Protein AF-A0A7S3JY96-F1 (afdb_monomer)

Solvent-accessible surface area (backbone atoms only — not comparable to full-atom values): 8176 Å² total; per-residue (Å²): 110,79,68,68,64,61,76,70,44,87,82,60,60,71,90,48,30,10,80,85,78,68,42,75,42,87,51,35,25,28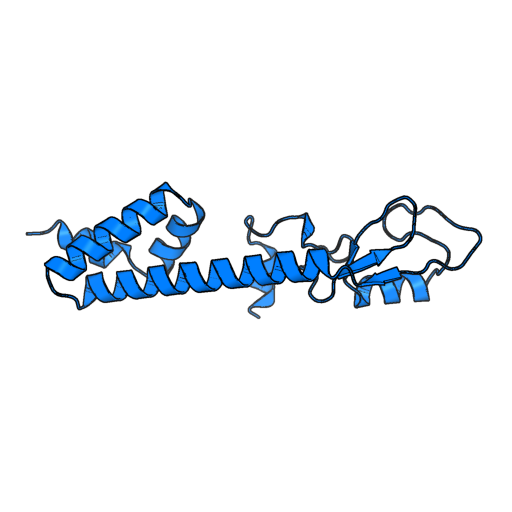,40,74,55,97,80,53,53,55,28,26,45,71,62,49,50,56,47,37,75,74,39,40,35,43,45,88,86,82,67,51,74,52,99,53,74,69,52,68,46,76,33,61,67,60,46,50,54,50,51,50,53,53,49,52,52,54,52,53,51,52,54,50,51,52,31,43,48,27,44,71,72,45,54,73,66,44,25,52,52,23,54,51,52,52,50,53,42,39,66,80,34,68,71,43,43,56,53,43,52,73,75,55,36,58,64,49,58,54,54,74,73,60,128

pLDDT: mean 90.48, std 13.44, range [37.62, 98.5]

InterPro domains:
  IPR003613 U-box domain [PF04564] (12-85)
  IPR003613 U-box domain [PS51698] (11-88)
  IPR003613 U-box domain [SM00504] (15-81)
  IPR011989 Armadillo-like helical [G3DSA:1.25.10.10] (80-143)
  IPR013083 Zinc finger, RING/FYVE/PHD-type [G3DSA:3.30.40.10] (5-79)

Radius of gyration: 21.99 Å; Cα contacts (8 Å, |Δi|>4): 153; chains: 1; bounding box: 50×28×62 Å

Mean predicted aligned error: 6.19 Å

Nearest PDB st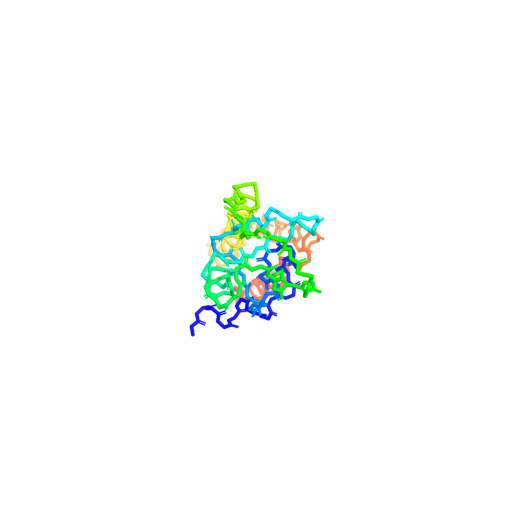ructures (foldseek):
  3rpg-assembly1_C  TM=7.865E-01  e=1.342E-02  Homo sapiens
  6sa7-assembly1_B  TM=7.862E-01  e=2.461E-01  synthetic construct
  6sa6-assembly1_A  TM=7.618E-01  e=1.897E+00  synthetic construct
  6sqp-assembly1_B  TM=4.453E-01  e=2.963E-01  Felis catus
  6sqr-assembly1_D  TM=4.435E-01  e=5.502E-01  Felis catus

Structure (mmCIF, N/CA/C/O backbone):
data_AF-A0A7S3JY96-F1
#
_entry.id   AF-A0A7S3JY96-F1
#
loop_
_atom_site.group_PDB
_atom_site.id
_atom_site.type_symbol
_atom_site.label_atom_id
_atom_site.label_alt_id
_atom_site.label_comp_id
_atom_site.label_asym_id
_atom_site.label_entity_id
_atom_site.label_seq_id
_atom_site.pdbx_PDB_ins_code
_atom_site.Cartn_x
_atom_site.Cartn_y
_atom_site.Cartn_z
_atom_site.occupancy
_atom_site.B_iso_or_equiv
_atom_site.auth_seq_id
_atom_site.auth_comp_id
_atom_site.auth_asym_id
_atom_site.auth_atom_id
_atom_site.pdbx_PDB_model_num
ATOM 1 N N . SER A 1 1 ? -3.700 -18.009 -0.545 1.00 37.62 1 SER A N 1
ATOM 2 C CA . SER A 1 1 ? -2.487 -17.245 -0.187 1.00 37.62 1 SER A CA 1
ATOM 3 C C . SER A 1 1 ? -2.906 -15.868 0.307 1.00 37.62 1 SER A C 1
ATOM 5 O O . SER A 1 1 ? -3.824 -15.314 -0.292 1.00 37.62 1 SER A O 1
ATOM 7 N N . MET A 1 2 ? -2.275 -15.320 1.361 1.00 40.34 2 MET A N 1
ATOM 8 C CA . MET A 1 2 ? -2.498 -13.926 1.806 1.00 40.34 2 MET A CA 1
ATOM 9 C C . MET A 1 2 ? -2.335 -12.916 0.655 1.00 40.34 2 MET A C 1
ATOM 11 O O . MET A 1 2 ? -2.978 -11.873 0.668 1.00 40.34 2 MET A O 1
ATOM 15 N N . LEU A 1 3 ? -1.563 -13.278 -0.379 1.00 43.62 3 LEU A N 1
ATOM 16 C CA . LEU A 1 3 ? -1.348 -12.474 -1.581 1.00 43.62 3 LEU A CA 1
ATOM 17 C C . LEU A 1 3 ? -2.635 -12.223 -2.380 1.00 43.62 3 LEU A C 1
ATOM 19 O O . LEU A 1 3 ? -2.819 -11.124 -2.877 1.00 43.62 3 LEU A O 1
ATOM 23 N N . VAL A 1 4 ? -3.580 -13.170 -2.439 1.00 39.94 4 VAL A N 1
ATOM 24 C CA . VAL A 1 4 ? -4.804 -12.992 -3.252 1.00 39.94 4 VAL A CA 1
ATOM 25 C C . VAL A 1 4 ? -5.795 -12.022 -2.594 1.00 39.94 4 VAL A C 1
ATOM 27 O O . VAL A 1 4 ? -6.525 -11.327 -3.291 1.00 39.94 4 VAL A O 1
ATOM 30 N N . LYS A 1 5 ? -5.792 -11.913 -1.256 1.00 41.50 5 LYS A N 1
ATOM 31 C CA . LYS A 1 5 ? -6.661 -10.965 -0.534 1.00 41.50 5 LYS A CA 1
ATOM 32 C C . LYS A 1 5 ? -6.176 -9.514 -0.631 1.00 41.50 5 LYS A C 1
ATOM 34 O O . LYS A 1 5 ? -7.004 -8.615 -0.606 1.00 41.50 5 LYS A O 1
ATOM 39 N N . ALA A 1 6 ? -4.872 -9.282 -0.800 1.00 44.91 6 ALA A N 1
ATOM 40 C CA . ALA A 1 6 ? -4.316 -7.935 -0.962 1.00 44.91 6 ALA A CA 1
ATOM 41 C C . ALA A 1 6 ? -4.558 -7.334 -2.364 1.00 44.91 6 ALA A C 1
ATOM 43 O O . ALA A 1 6 ? -4.515 -6.117 -2.528 1.00 44.91 6 ALA A O 1
ATOM 44 N N . LEU A 1 7 ? -4.834 -8.166 -3.379 1.00 43.91 7 LEU A N 1
ATOM 45 C CA . LEU A 1 7 ? -5.012 -7.727 -4.773 1.00 43.91 7 LEU A CA 1
ATOM 46 C C . LEU A 1 7 ? -6.329 -6.972 -5.024 1.00 43.91 7 LEU A C 1
ATOM 48 O O . LEU A 1 7 ? -6.426 -6.220 -5.992 1.00 43.91 7 LEU A O 1
ATOM 52 N N . GLN A 1 8 ? -7.325 -7.144 -4.152 1.00 47.88 8 GLN A N 1
ATOM 53 C CA . GLN A 1 8 ? -8.651 -6.522 -4.259 1.00 47.88 8 GLN A CA 1
ATOM 54 C C . GLN A 1 8 ? -8.974 -5.590 -3.089 1.00 47.88 8 GLN A C 1
ATOM 56 O O . GLN A 1 8 ? -10.127 -5.201 -2.938 1.00 47.88 8 GLN A O 1
ATOM 61 N N . ASP A 1 9 ? -7.981 -5.218 -2.278 1.00 59.00 9 ASP A N 1
ATOM 62 C CA . ASP A 1 9 ? -8.164 -4.184 -1.265 1.00 59.00 9 ASP A CA 1
ATOM 63 C C . ASP A 1 9 ? -8.206 -2.812 -1.980 1.00 59.00 9 ASP A C 1
ATOM 65 O O . ASP A 1 9 ? -7.176 -2.374 -2.519 1.00 59.00 9 ASP A O 1
ATOM 69 N N . PRO A 1 10 ? -9.377 -2.139 -2.064 1.00 59.38 10 PRO A N 1
ATOM 70 C CA . PRO A 1 10 ? -9.488 -0.820 -2.687 1.00 59.38 10 PRO A CA 1
ATOM 71 C C . PRO A 1 10 ? -8.666 0.240 -1.939 1.00 59.38 10 PRO A C 1
ATOM 73 O O . PRO A 1 10 ? -8.479 1.339 -2.456 1.00 59.38 10 PRO A O 1
ATOM 76 N N . GLU A 1 11 ? -8.155 -0.085 -0.749 1.00 72.56 11 GLU A N 1
ATOM 77 C CA . GLU A 1 11 ? -7.388 0.813 0.105 1.00 72.56 11 GLU A CA 1
ATOM 78 C C . GLU A 1 11 ? -5.884 0.807 -0.186 1.00 72.56 11 GLU A C 1
ATOM 80 O O . GLU A 1 11 ? -5.162 1.633 0.372 1.00 72.56 11 GLU A O 1
ATOM 85 N N . VAL A 1 12 ? -5.381 -0.086 -1.047 1.00 83.19 12 VAL A N 1
ATOM 86 C CA . VAL A 1 12 ? -3.973 -0.052 -1.474 1.00 83.19 12 VAL A CA 1
ATOM 87 C C . VAL A 1 12 ? -3.784 1.089 -2.481 1.00 83.19 12 VAL A C 1
ATOM 89 O O . VAL A 1 12 ? -4.329 1.000 -3.589 1.00 83.19 12 VAL A O 1
ATOM 92 N N . PRO A 1 13 ? -2.976 2.126 -2.169 1.00 89.19 13 PRO A N 1
ATOM 93 C CA . PRO A 1 13 ? -2.697 3.206 -3.107 1.00 89.19 13 PRO A CA 1
ATOM 94 C C . PRO A 1 13 ? -2.181 2.684 -4.448 1.00 89.19 13 PRO A C 1
ATOM 96 O O . PRO A 1 13 ? -1.285 1.840 -4.500 1.00 89.19 13 PRO A O 1
ATOM 99 N N . ALA A 1 14 ? -2.709 3.229 -5.546 1.00 90.19 14 ALA A N 1
ATOM 100 C CA . ALA A 1 14 ? -2.296 2.841 -6.895 1.00 90.19 14 ALA A CA 1
ATOM 101 C C . ALA A 1 14 ? -0.788 3.043 -7.129 1.00 90.19 14 ALA A C 1
ATOM 103 O O . ALA A 1 14 ? -0.171 2.270 -7.852 1.00 90.19 14 ALA A O 1
ATOM 104 N N . SER A 1 15 ? -0.181 4.029 -6.461 1.00 92.19 15 SER A N 1
ATOM 105 C CA . SER A 1 15 ? 1.260 4.298 -6.505 1.00 92.19 15 SER A CA 1
ATOM 106 C C . SER A 1 15 ? 2.128 3.164 -5.952 1.00 92.19 15 SER A C 1
ATOM 108 O O . SER A 1 15 ? 3.320 3.137 -6.236 1.00 92.19 15 SER A O 1
ATOM 110 N N . PHE A 1 16 ? 1.566 2.228 -5.182 1.00 94.88 16 PHE A N 1
ATOM 111 C CA . PHE A 1 16 ? 2.283 1.048 -4.692 1.00 94.88 16 PHE A CA 1
ATOM 112 C C . PHE A 1 16 ? 2.174 -0.153 -5.630 1.00 94.88 16 PHE A C 1
ATOM 114 O O . PHE A 1 16 ? 2.820 -1.168 -5.379 1.00 94.88 16 PHE A O 1
ATOM 121 N N . LYS A 1 17 ? 1.372 -0.068 -6.697 1.00 94.06 17 LYS A N 1
ATOM 122 C CA . LYS A 1 17 ? 1.166 -1.171 -7.637 1.00 94.06 17 LYS A CA 1
ATOM 123 C C . LYS A 1 17 ? 2.108 -1.051 -8.828 1.00 94.06 17 LYS A C 1
ATOM 125 O O . LYS A 1 17 ? 2.278 0.021 -9.401 1.00 94.06 17 LYS A O 1
ATOM 130 N N . CYS A 1 18 ? 2.714 -2.171 -9.198 1.00 96.38 18 CYS A N 1
ATOM 131 C CA . CYS A 1 18 ? 3.558 -2.295 -10.367 1.00 96.38 18 CYS A CA 1
ATOM 132 C C . CYS A 1 18 ? 2.701 -2.079 -11.619 1.00 96.38 18 CYS A C 1
ATOM 134 O O . CYS A 1 18 ? 1.705 -2.780 -11.801 1.00 96.38 18 CYS A O 1
ATOM 136 N N . PRO A 1 19 ? 3.094 -1.180 -12.527 1.00 95.56 19 PRO A N 1
ATOM 137 C CA . PRO A 1 19 ? 2.319 -0.923 -13.733 1.00 95.56 19 PRO A CA 1
ATOM 138 C C . PRO A 1 19 ? 2.242 -2.106 -14.719 1.00 95.56 19 PRO A C 1
ATOM 140 O O . PRO A 1 19 ? 1.343 -2.136 -15.552 1.00 95.56 19 PRO A O 1
ATOM 143 N N . LEU A 1 20 ? 3.167 -3.073 -14.639 1.00 95.00 20 LEU A N 1
ATOM 144 C CA . LEU A 1 20 ? 3.189 -4.251 -15.520 1.00 95.00 20 LEU A CA 1
ATOM 145 C C . LEU A 1 20 ? 2.367 -5.418 -14.970 1.00 95.00 20 LEU A C 1
ATOM 147 O O . LEU A 1 20 ? 1.608 -6.036 -15.710 1.00 95.00 20 LEU A O 1
ATOM 151 N N . SER A 1 21 ? 2.517 -5.727 -13.681 1.00 94.50 21 SER A N 1
ATOM 152 C CA . SER A 1 21 ? 1.828 -6.864 -13.059 1.00 94.50 21 SER A CA 1
ATOM 153 C C . SER A 1 21 ? 0.494 -6.494 -12.426 1.00 94.50 21 SER A C 1
ATOM 155 O O . SER A 1 21 ? -0.320 -7.373 -12.162 1.00 94.50 21 SER A O 1
ATOM 157 N N . LEU A 1 22 ? 0.277 -5.202 -12.158 1.00 92.38 22 LEU A N 1
ATOM 158 C CA . LEU A 1 22 ? -0.828 -4.660 -11.360 1.00 92.38 22 LEU A CA 1
ATOM 159 C C . LEU A 1 22 ? -0.837 -5.139 -9.897 1.00 92.38 22 LEU A C 1
ATOM 161 O O . LEU A 1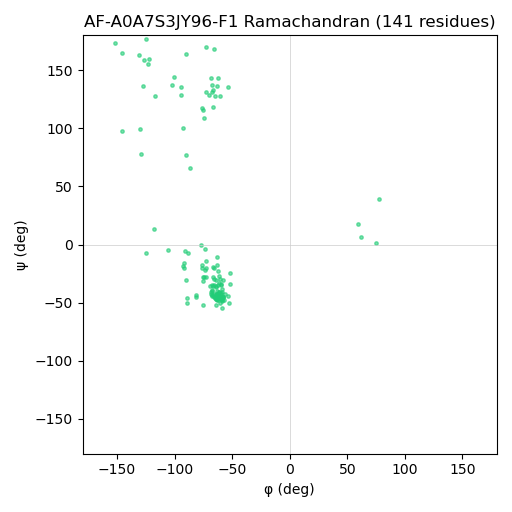 22 ? -1.755 -4.816 -9.140 1.00 92.38 22 LEU A O 1
ATOM 165 N N . GLU A 1 23 ? 0.201 -5.865 -9.480 1.00 91.94 23 GLU A N 1
ATOM 166 C CA . GLU A 1 23 ? 0.407 -6.317 -8.109 1.00 91.94 23 GLU A CA 1
ATOM 167 C C . GLU A 1 23 ? 1.210 -5.290 -7.310 1.00 91.94 23 GLU A C 1
ATOM 169 O O . GLU A 1 23 ? 1.841 -4.394 -7.865 1.00 91.94 23 GLU A O 1
ATOM 174 N N . ILE A 1 24 ? 1.197 -5.413 -5.987 1.00 91.94 24 ILE A N 1
ATOM 175 C CA . ILE A 1 24 ? 1.979 -4.545 -5.106 1.00 91.94 24 ILE A CA 1
ATOM 176 C C . ILE A 1 24 ? 3.481 -4.735 -5.365 1.00 91.94 24 ILE A C 1
ATOM 178 O O . ILE A 1 24 ? 3.955 -5.863 -5.461 1.00 91.94 24 ILE A O 1
ATOM 182 N N . MET A 1 25 ? 4.223 -3.629 -5.431 1.00 95.50 25 MET A N 1
ATOM 183 C CA . MET A 1 25 ? 5.684 -3.632 -5.513 1.00 95.50 25 MET A CA 1
ATOM 184 C C . MET A 1 25 ? 6.288 -3.950 -4.142 1.00 95.50 25 MET A C 1
ATOM 186 O O . MET A 1 25 ? 6.118 -3.189 -3.186 1.00 95.50 25 MET A O 1
ATOM 190 N N . GLU A 1 26 ? 7.020 -5.054 -4.044 1.00 94.06 26 GLU A N 1
ATOM 191 C CA . GLU A 1 26 ? 7.822 -5.389 -2.865 1.00 94.06 26 GLU A CA 1
ATOM 192 C C . GLU A 1 26 ? 9.246 -4.827 -2.978 1.00 94.06 26 GLU A C 1
ATOM 194 O O . GLU A 1 26 ? 9.826 -4.431 -1.964 1.00 94.06 26 GLU A O 1
ATOM 199 N N . ASP A 1 27 ? 9.778 -4.710 -4.197 1.00 97.31 27 ASP A N 1
ATOM 200 C CA . ASP A 1 27 ? 11.083 -4.117 -4.503 1.00 97.31 27 ASP A CA 1
ATOM 201 C C . ASP A 1 27 ? 10.945 -3.067 -5.624 1.00 97.31 27 ASP A C 1
ATOM 203 O O . ASP A 1 27 ? 11.232 -3.339 -6.796 1.00 97.31 27 ASP A O 1
ATOM 207 N N . PRO A 1 28 ? 10.461 -1.853 -5.288 1.00 98.25 28 PRO A N 1
ATOM 208 C CA . PRO A 1 28 ? 10.192 -0.812 -6.267 1.00 98.25 28 PRO A CA 1
ATOM 209 C C . PRO A 1 28 ? 11.488 -0.237 -6.859 1.00 98.25 28 PRO A C 1
ATOM 211 O O . PRO A 1 28 ? 12.375 0.240 -6.140 1.00 98.25 28 PRO A O 1
ATOM 214 N N . VAL A 1 29 ? 11.564 -0.197 -8.188 1.00 98.50 29 VAL A N 1
ATOM 215 C CA . VAL A 1 29 ? 12.663 0.391 -8.964 1.00 98.50 29 VAL A CA 1
ATOM 216 C C . VAL A 1 29 ? 12.156 1.398 -9.988 1.00 98.50 29 VAL A C 1
ATOM 218 O O . VAL A 1 29 ? 11.173 1.143 -10.676 1.00 98.50 29 VAL A O 1
ATOM 221 N N . SER A 1 30 ? 12.832 2.539 -10.104 1.00 98.19 30 SER A N 1
ATOM 222 C CA . SER A 1 30 ? 12.498 3.578 -11.080 1.00 98.19 30 SER A CA 1
ATOM 223 C C . SER A 1 30 ? 13.322 3.410 -12.346 1.00 98.19 30 SER A C 1
ATOM 225 O O . SER A 1 30 ? 14.552 3.333 -12.280 1.00 98.19 30 SER A O 1
ATOM 227 N N . LEU A 1 31 ? 12.636 3.390 -13.485 1.00 98.06 31 LEU A N 1
ATOM 228 C CA . LEU A 1 31 ? 13.253 3.447 -14.802 1.00 98.06 31 LEU A CA 1
ATOM 229 C C . LEU A 1 31 ? 13.778 4.867 -15.061 1.00 98.06 31 LEU A C 1
ATOM 231 O O . LEU A 1 31 ? 13.064 5.847 -14.841 1.00 98.06 31 LEU A O 1
ATOM 235 N N . TYR A 1 32 ? 15.027 4.991 -15.511 1.00 97.12 32 TYR A N 1
ATOM 236 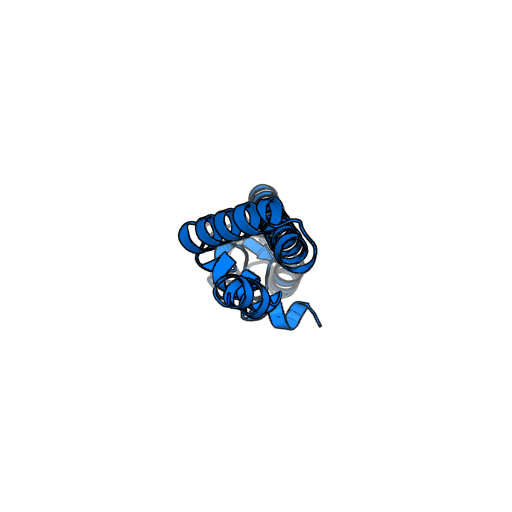C CA . TYR A 1 32 ? 15.661 6.282 -15.787 1.00 97.12 32 TYR A CA 1
ATOM 237 C C . TYR A 1 32 ? 15.359 6.750 -17.214 1.00 97.12 32 TYR A C 1
ATOM 239 O O . TYR A 1 32 ? 16.237 6.828 -18.068 1.00 97.12 32 TYR A O 1
ATOM 247 N N . THR A 1 33 ? 14.085 7.041 -17.455 1.00 95.25 33 THR A N 1
ATOM 248 C CA . THR A 1 33 ? 13.542 7.613 -18.696 1.00 95.25 33 THR A CA 1
ATOM 249 C C . THR A 1 33 ? 12.762 8.889 -18.376 1.00 95.25 33 THR A C 1
ATOM 251 O O . THR A 1 33 ? 12.580 9.245 -17.212 1.00 95.25 33 THR A O 1
ATOM 254 N N . GLU A 1 34 ? 12.256 9.578 -19.401 1.00 92.38 34 GLU A N 1
ATOM 255 C CA . GLU A 1 34 ? 11.374 10.743 -19.221 1.00 92.38 34 GLU A CA 1
ATOM 256 C C . GLU A 1 34 ? 10.055 10.393 -18.510 1.00 92.38 34 GLU A C 1
ATOM 258 O O . GLU A 1 34 ? 9.436 11.264 -17.903 1.00 92.38 34 GLU A O 1
ATOM 263 N N . SER A 1 35 ? 9.629 9.124 -18.554 1.00 91.19 35 SER A N 1
ATOM 264 C CA . SER A 1 35 ? 8.404 8.667 -17.891 1.00 91.19 35 SER A CA 1
ATOM 265 C C . SER A 1 35 ? 8.570 8.533 -16.373 1.00 91.19 35 SER A C 1
ATOM 267 O O . SER A 1 35 ? 7.614 8.729 -15.623 1.00 91.19 35 SER A O 1
ATOM 269 N N . GLY A 1 36 ? 9.782 8.203 -15.906 1.00 91.81 36 GLY A N 1
ATOM 270 C CA . GLY A 1 36 ? 10.108 8.059 -14.485 1.00 91.81 36 GLY A CA 1
ATOM 271 C C . GLY A 1 36 ? 9.281 7.002 -13.743 1.00 91.81 36 GLY A C 1
ATOM 272 O O . GLY A 1 36 ? 9.207 7.035 -12.510 1.00 91.81 36 GLY A O 1
ATOM 273 N N . HIS A 1 37 ? 8.630 6.078 -14.461 1.00 96.31 37 HIS A N 1
ATOM 274 C CA . HIS A 1 37 ? 7.766 5.072 -13.850 1.00 96.31 37 HIS A CA 1
ATOM 275 C C . HIS A 1 37 ? 8.545 4.154 -12.902 1.00 96.31 37 HIS A C 1
ATOM 277 O O . HIS A 1 37 ? 9.696 3.782 -13.145 1.00 96.31 37 HIS A O 1
ATOM 283 N N . THR A 1 38 ? 7.886 3.784 -11.803 1.00 98.12 38 THR A N 1
ATOM 284 C CA . THR A 1 38 ? 8.389 2.799 -10.845 1.00 98.12 38 THR A CA 1
ATOM 285 C C . THR A 1 38 ? 7.693 1.463 -11.067 1.00 98.12 38 THR A C 1
ATOM 287 O O . THR A 1 38 ? 6.484 1.421 -11.277 1.00 98.12 38 THR A O 1
ATOM 290 N N . PHE A 1 39 ? 8.464 0.385 -11.019 1.00 98.12 39 PHE A N 1
ATOM 291 C CA . PHE A 1 39 ? 8.029 -0.979 -11.284 1.00 98.12 39 PHE A CA 1
ATOM 292 C C . PHE A 1 39 ? 8.504 -1.908 -10.174 1.00 98.12 39 PHE A C 1
ATOM 294 O O . PHE A 1 39 ? 9.449 -1.598 -9.451 1.00 98.12 39 PHE A O 1
ATOM 301 N N . GLU A 1 40 ? 7.901 -3.086 -10.092 1.00 98.25 40 GLU A N 1
ATOM 302 C CA . GLU A 1 40 ? 8.502 -4.204 -9.372 1.00 98.25 40 GLU A CA 1
ATOM 303 C C . GLU A 1 40 ? 9.772 -4.661 -10.110 1.00 98.25 40 GLU A C 1
ATOM 305 O O . GLU A 1 40 ? 9.748 -4.836 -11.335 1.00 98.25 40 GLU A O 1
ATOM 310 N N . ARG A 1 41 ? 10.881 -4.864 -9.383 1.00 98.44 41 ARG A N 1
ATOM 311 C CA . ARG A 1 41 ? 12.197 -5.168 -9.972 1.00 98.44 41 ARG A CA 1
ATOM 312 C C . ARG A 1 41 ? 12.154 -6.341 -10.936 1.00 98.44 41 ARG A C 1
ATOM 314 O O . ARG A 1 41 ? 12.687 -6.235 -12.037 1.00 98.44 41 ARG A O 1
ATOM 321 N N . SER A 1 42 ? 11.565 -7.455 -10.513 1.00 98.12 42 SER A N 1
ATOM 322 C CA . SER A 1 42 ? 11.541 -8.689 -11.309 1.00 98.12 42 SER A CA 1
ATOM 323 C C . SER A 1 42 ? 10.849 -8.488 -12.661 1.00 98.12 42 SER A C 1
ATOM 325 O O . SER A 1 42 ? 11.365 -8.920 -13.692 1.00 98.12 42 SER A O 1
ATOM 327 N N . TRP A 1 43 ? 9.732 -7.759 -12.663 1.00 98.31 43 TRP A N 1
ATOM 328 C CA . TRP A 1 43 ? 8.968 -7.439 -13.864 1.00 98.31 43 TRP A CA 1
ATOM 329 C C . TRP A 1 43 ? 9.710 -6.480 -14.796 1.00 98.31 43 TRP A C 1
ATOM 331 O O . TRP A 1 43 ? 9.730 -6.706 -16.006 1.00 98.31 43 TRP A O 1
ATOM 341 N N . LEU A 1 44 ? 10.357 -5.441 -14.256 1.00 98.25 44 LEU A N 1
ATOM 342 C CA . LEU A 1 44 ? 11.146 -4.521 -15.078 1.00 98.25 44 LEU A CA 1
ATOM 343 C C . LEU A 1 44 ? 1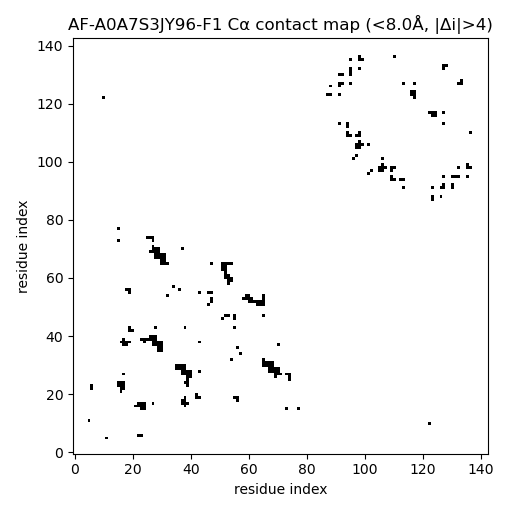2.381 -5.203 -15.671 1.00 98.25 44 LEU A C 1
ATOM 345 O O . LEU A 1 44 ? 12.658 -5.029 -16.854 1.00 98.25 44 LEU A O 1
ATOM 349 N N . GLN A 1 45 ? 13.094 -6.004 -14.874 1.00 98.31 45 GLN A N 1
ATOM 350 C CA . GLN A 1 45 ? 14.263 -6.745 -15.346 1.00 98.31 45 GLN A CA 1
ATOM 351 C C . GLN A 1 45 ? 13.880 -7.676 -16.499 1.00 98.31 45 GLN A C 1
ATOM 353 O O . GLN A 1 45 ? 14.496 -7.614 -17.555 1.00 98.31 45 GLN A O 1
ATOM 358 N N . GLN A 1 46 ? 12.806 -8.459 -16.344 1.00 98.38 46 GLN A N 1
ATOM 359 C CA . GLN A 1 46 ? 12.322 -9.342 -17.405 1.00 98.38 46 GLN A CA 1
ATOM 360 C C . GLN A 1 46 ? 11.957 -8.575 -18.687 1.00 98.38 46 GLN A C 1
ATOM 362 O O . GLN A 1 46 ? 12.209 -9.058 -19.792 1.00 98.38 46 GLN A O 1
ATOM 367 N N . ALA A 1 47 ? 11.359 -7.388 -18.558 1.00 97.75 47 ALA A N 1
ATOM 368 C CA . ALA A 1 47 ? 11.016 -6.563 -19.709 1.00 97.75 47 ALA A CA 1
ATOM 369 C C . ALA A 1 47 ? 12.265 -6.054 -20.449 1.00 97.75 47 ALA A C 1
ATOM 371 O O . ALA A 1 47 ? 12.333 -6.163 -21.673 1.00 97.75 47 ALA A O 1
ATOM 372 N N . LEU A 1 48 ? 13.268 -5.566 -19.714 1.00 97.69 48 LEU A N 1
ATOM 373 C CA . LEU A 1 48 ? 14.516 -5.057 -20.291 1.00 97.69 48 LEU A CA 1
ATOM 374 C C . LEU A 1 48 ? 15.430 -6.170 -20.822 1.00 97.69 48 LEU A C 1
ATOM 376 O O . LEU A 1 48 ? 16.158 -5.945 -21.784 1.00 97.69 48 LEU A O 1
ATOM 380 N N . ASP A 1 49 ? 15.354 -7.380 -20.267 1.00 98.19 49 ASP A N 1
ATOM 381 C CA . ASP A 1 49 ? 16.038 -8.556 -20.819 1.00 98.19 49 ASP A CA 1
ATOM 382 C C . ASP A 1 49 ? 15.470 -8.938 -22.199 1.00 98.19 49 ASP A C 1
ATOM 384 O O . ASP A 1 49 ? 16.186 -9.471 -23.048 1.00 98.19 49 ASP A O 1
ATOM 388 N N . ARG A 1 50 ? 14.179 -8.661 -22.436 1.00 97.69 50 ARG A N 1
ATOM 389 C CA . ARG A 1 50 ? 13.508 -8.909 -23.720 1.00 97.69 50 ARG A CA 1
ATOM 390 C C . ARG A 1 50 ? 13.773 -7.804 -24.740 1.00 97.69 50 ARG A C 1
ATOM 392 O O . ARG A 1 50 ? 14.011 -8.115 -25.906 1.00 97.69 50 ARG A O 1
ATOM 399 N N . ASP A 1 51 ? 13.677 -6.542 -24.330 1.00 97.88 51 ASP A N 1
ATOM 400 C CA . ASP A 1 51 ? 14.001 -5.387 -25.171 1.00 97.88 51 ASP A CA 1
ATOM 401 C C . ASP A 1 51 ? 14.617 -4.260 -24.322 1.00 97.88 51 ASP A C 1
ATOM 403 O O . ASP A 1 51 ? 13.886 -3.482 -23.701 1.00 97.88 51 ASP A O 1
ATOM 407 N N . PRO A 1 52 ? 15.957 -4.134 -24.292 1.00 98.00 52 PRO A N 1
ATOM 408 C CA . PRO A 1 52 ? 16.634 -3.174 -23.423 1.00 98.00 52 PRO A CA 1
ATOM 409 C C . PRO A 1 52 ? 16.497 -1.725 -23.903 1.00 98.00 52 PRO A C 1
ATOM 411 O O . PRO A 1 52 ? 16.973 -0.820 -23.221 1.00 98.00 52 PRO A O 1
ATOM 414 N N . TYR A 1 53 ? 15.879 -1.490 -25.062 1.00 97.94 53 TYR A N 1
ATOM 415 C CA . TYR A 1 53 ? 15.748 -0.171 -25.680 1.00 97.94 53 TYR A CA 1
ATOM 416 C C . TYR A 1 53 ? 14.341 0.406 -25.561 1.00 97.94 53 TYR A C 1
ATOM 418 O O . TYR A 1 53 ? 14.117 1.524 -26.015 1.00 97.94 53 TYR A O 1
ATOM 426 N N . GLN A 1 54 ? 13.380 -0.339 -25.016 1.00 97.31 54 GLN A N 1
ATOM 427 C CA . GLN A 1 54 ? 11.979 0.062 -25.007 1.00 97.31 54 GLN A CA 1
ATOM 428 C C . GLN A 1 54 ? 11.469 0.258 -23.582 1.00 97.31 54 GLN A C 1
ATOM 430 O O . GLN A 1 54 ? 11.573 -0.634 -22.744 1.00 97.31 54 GLN A O 1
ATOM 435 N N . ASP A 1 55 ? 10.868 1.418 -23.317 1.00 97.62 55 ASP A N 1
ATOM 436 C CA . ASP A 1 55 ? 10.125 1.635 -22.078 1.00 97.62 55 ASP A CA 1
ATOM 437 C C . ASP A 1 55 ? 8.885 0.718 -22.095 1.00 97.62 55 ASP A C 1
ATOM 439 O O . ASP A 1 55 ? 8.042 0.832 -22.995 1.00 97.62 55 ASP A O 1
ATOM 443 N N . PRO A 1 56 ? 8.759 -0.218 -21.137 1.00 96.12 56 PRO A N 1
ATOM 444 C CA . PRO A 1 56 ? 7.716 -1.237 -21.170 1.00 96.12 56 PRO A CA 1
ATOM 445 C C . PRO A 1 56 ? 6.323 -0.682 -20.854 1.00 96.12 56 PRO A C 1
ATOM 447 O O . PRO A 1 56 ? 5.334 -1.368 -21.103 1.00 96.12 56 PRO A O 1
ATOM 450 N N . MET A 1 57 ? 6.233 0.539 -20.317 1.00 95.06 57 MET A N 1
ATOM 451 C CA . MET A 1 57 ? 4.966 1.219 -20.065 1.00 95.06 57 MET A CA 1
ATOM 452 C C . MET A 1 57 ? 4.518 2.039 -21.269 1.00 95.06 57 MET A C 1
ATOM 454 O O . MET A 1 57 ? 3.375 1.933 -21.706 1.00 95.06 57 MET A O 1
ATOM 458 N N . THR A 1 58 ? 5.409 2.871 -21.806 1.00 95.44 58 THR A N 1
ATOM 459 C CA . THR A 1 58 ? 5.037 3.845 -22.846 1.00 95.44 58 THR A CA 1
ATOM 460 C C . THR A 1 58 ? 5.210 3.306 -24.263 1.00 95.44 58 THR A C 1
ATOM 462 O O . THR A 1 58 ? 4.627 3.840 -25.204 1.00 95.44 58 THR A O 1
ATOM 465 N N . GLY A 1 59 ? 6.019 2.259 -24.438 1.00 95.81 59 GLY A N 1
ATOM 466 C CA . GLY A 1 59 ? 6.396 1.719 -25.742 1.00 95.81 59 GLY A CA 1
ATOM 467 C C . GLY A 1 59 ? 7.425 2.561 -26.502 1.00 95.81 59 GLY A C 1
ATOM 468 O O . GLY A 1 59 ? 7.793 2.201 -27.621 1.00 95.81 59 GLY A O 1
ATOM 469 N N . ILE A 1 60 ? 7.906 3.663 -25.919 1.00 96.94 60 ILE A N 1
ATOM 470 C CA . ILE A 1 60 ? 8.918 4.532 -26.529 1.00 96.94 60 ILE A CA 1
ATOM 471 C C . ILE A 1 60 ? 10.251 3.784 -26.621 1.00 96.94 60 ILE A C 1
ATOM 473 O O . ILE A 1 60 ? 10.658 3.107 -25.676 1.00 96.94 60 ILE A O 1
ATOM 477 N N . ARG A 1 61 ? 10.934 3.927 -27.762 1.00 97.69 61 ARG A N 1
ATOM 478 C CA . ARG A 1 61 ? 12.259 3.348 -28.010 1.00 97.69 61 ARG A CA 1
ATOM 479 C C . ARG A 1 61 ? 13.362 4.388 -27.835 1.00 97.69 61 ARG A C 1
ATOM 481 O O . ARG A 1 61 ? 13.195 5.537 -28.235 1.00 97.69 61 ARG A O 1
ATOM 488 N N . TYR A 1 62 ? 14.497 3.947 -27.313 1.00 96.69 62 TYR A N 1
ATOM 489 C CA . TYR A 1 62 ? 15.682 4.749 -27.032 1.00 96.69 62 TYR A CA 1
ATOM 490 C C . TYR A 1 62 ? 16.903 4.183 -27.766 1.00 96.69 62 TYR A C 1
ATOM 492 O O . TYR A 1 62 ? 16.960 3.002 -28.096 1.00 96.69 62 TYR A O 1
ATOM 500 N N . GLU A 1 63 ? 17.897 5.032 -28.029 1.00 96.75 63 GLU A N 1
ATOM 501 C CA . GLU A 1 63 ? 19.126 4.635 -28.739 1.00 96.75 63 GLU A CA 1
ATOM 502 C C . GLU A 1 63 ? 20.110 3.847 -27.859 1.00 96.75 63 GLU A C 1
ATOM 504 O O . GLU A 1 63 ? 21.011 3.183 -28.366 1.00 96.75 63 GLU A O 1
ATOM 509 N N . HIS A 1 64 ? 19.952 3.925 -26.537 1.00 95.69 64 HIS A N 1
ATOM 510 C CA . HIS A 1 64 ? 20.824 3.291 -25.554 1.00 95.69 64 HIS A CA 1
ATOM 511 C C . HIS A 1 64 ? 20.039 2.342 -24.651 1.00 95.69 64 HIS A C 1
ATOM 513 O O . HIS A 1 64 ? 18.822 2.463 -24.510 1.00 95.69 64 HIS A O 1
ATOM 519 N N . ASN A 1 65 ? 20.758 1.411 -24.019 1.00 97.38 65 ASN A N 1
ATOM 520 C CA . ASN A 1 65 ? 20.168 0.504 -23.045 1.00 97.38 65 ASN A CA 1
ATOM 521 C C . ASN A 1 65 ? 19.588 1.303 -21.882 1.00 97.38 65 ASN A C 1
ATOM 523 O O . ASN A 1 65 ? 20.288 2.096 -21.244 1.00 97.38 65 ASN A O 1
ATOM 527 N N . LEU A 1 66 ? 18.328 1.039 -21.577 1.00 98.00 66 LEU A N 1
ATOM 528 C CA . LEU A 1 66 ? 17.667 1.620 -20.431 1.00 98.00 66 LEU A CA 1
ATOM 529 C C . LEU A 1 66 ? 18.258 1.066 -19.137 1.00 98.00 66 LEU A C 1
ATOM 531 O O . LEU A 1 66 ? 18.628 -0.104 -19.029 1.00 98.00 66 LEU A O 1
ATOM 535 N N . THR A 1 67 ? 18.342 1.936 -18.136 1.00 97.50 67 THR A N 1
ATOM 536 C CA . THR A 1 67 ? 18.839 1.601 -16.802 1.00 97.50 67 THR A CA 1
ATOM 537 C C . THR A 1 67 ? 17.816 2.006 -15.753 1.00 97.50 67 THR A C 1
ATOM 539 O O . THR A 1 67 ? 16.933 2.828 -15.998 1.00 97.50 67 THR A O 1
ATOM 542 N N . PHE A 1 68 ? 17.911 1.398 -14.577 1.00 98.25 68 PHE A N 1
ATOM 543 C CA . PHE A 1 68 ? 16.990 1.643 -13.477 1.00 98.25 68 PHE A CA 1
ATOM 544 C C . PHE A 1 68 ? 17.716 1.553 -12.138 1.00 98.25 68 PHE A C 1
ATOM 546 O O . PHE A 1 68 ? 18.824 1.017 -12.040 1.00 98.25 68 PHE A O 1
ATOM 553 N N . GLY A 1 69 ? 17.082 2.048 -11.080 1.00 98.12 69 GLY A N 1
ATOM 554 C CA . GLY A 1 69 ? 17.605 1.904 -9.726 1.00 98.12 69 GLY A CA 1
ATOM 555 C C . GLY A 1 69 ? 16.526 1.897 -8.653 1.00 98.12 69 GLY A C 1
ATOM 556 O O . GLY A 1 69 ? 15.348 2.066 -8.951 1.00 98.12 69 GLY A O 1
ATOM 557 N N . PRO A 1 70 ? 16.906 1.638 -7.392 1.00 98.31 70 PRO A N 1
ATOM 558 C CA . PRO A 1 70 ? 15.949 1.452 -6.309 1.00 98.31 70 PRO A CA 1
ATOM 559 C C . PRO A 1 70 ? 15.202 2.747 -5.985 1.00 98.31 70 PRO A C 1
ATOM 561 O O . PRO A 1 70 ? 15.822 3.778 -5.715 1.00 98.31 70 PRO A O 1
ATOM 564 N N . ASN A 1 71 ? 13.876 2.669 -5.887 1.00 98.19 71 ASN A N 1
ATOM 565 C CA . ASN A 1 71 ? 13.053 3.747 -5.355 1.00 98.19 71 ASN A CA 1
ATOM 566 C C . ASN A 1 71 ? 12.887 3.569 -3.838 1.00 98.19 71 ASN A C 1
ATOM 568 O O . ASN A 1 71 ? 11.862 3.107 -3.333 1.00 98.19 71 ASN A O 1
ATOM 572 N N . ARG A 1 72 ? 13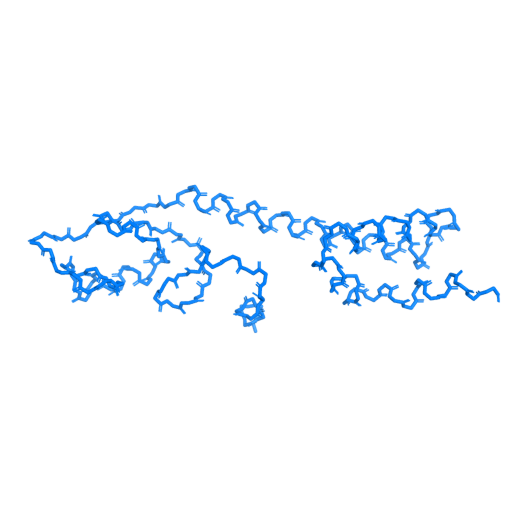.942 3.920 -3.093 1.00 97.69 72 ARG A N 1
ATOM 573 C CA . ARG A 1 72 ? 13.977 3.774 -1.625 1.00 97.69 72 ARG A CA 1
ATOM 574 C C . ARG A 1 72 ? 12.892 4.596 -0.931 1.00 97.69 72 ARG A C 1
ATOM 576 O O . ARG A 1 72 ? 12.367 4.154 0.084 1.00 97.69 72 ARG A O 1
ATOM 583 N N . SER A 1 73 ? 12.546 5.756 -1.488 1.00 97.31 73 SER A N 1
ATOM 584 C CA . SER A 1 73 ? 11.490 6.621 -0.961 1.00 97.31 73 SER A CA 1
ATOM 585 C C . SER A 1 73 ? 10.128 5.935 -1.030 1.00 97.31 73 SER A C 1
ATOM 587 O O . SER A 1 73 ? 9.411 5.902 -0.033 1.00 97.31 73 SER A O 1
ATOM 589 N N . LEU A 1 74 ? 9.789 5.324 -2.172 1.00 96.38 74 LEU A N 1
ATOM 590 C CA . LEU A 1 74 ? 8.533 4.589 -2.314 1.00 96.38 74 LEU A CA 1
ATOM 591 C C . LEU A 1 74 ? 8.508 3.334 -1.440 1.00 96.38 74 LEU A C 1
ATOM 593 O O . LEU A 1 74 ? 7.491 3.054 -0.810 1.00 96.38 74 LEU A O 1
ATOM 597 N N . LYS A 1 75 ? 9.638 2.619 -1.342 1.00 96.12 75 LYS A N 1
ATOM 598 C CA . LYS A 1 75 ? 9.759 1.468 -0.440 1.00 96.12 75 LYS A CA 1
ATOM 599 C C . LYS A 1 75 ? 9.499 1.865 1.015 1.00 96.12 75 LYS A C 1
ATOM 601 O O . LYS A 1 75 ? 8.706 1.212 1.683 1.00 96.12 75 LYS A O 1
ATOM 606 N N . ALA A 1 76 ? 10.116 2.952 1.478 1.00 96.56 76 ALA A N 1
ATOM 607 C CA . ALA A 1 76 ? 9.921 3.462 2.832 1.00 96.56 76 ALA A CA 1
ATOM 608 C C . ALA A 1 76 ? 8.466 3.891 3.081 1.00 96.56 76 ALA A C 1
ATOM 610 O O . ALA A 1 76 ? 7.892 3.526 4.103 1.00 96.56 76 ALA A O 1
ATOM 611 N N . ALA A 1 77 ? 7.847 4.598 2.130 1.00 94.75 77 ALA A N 1
ATOM 612 C CA . ALA A 1 77 ? 6.446 5.006 2.233 1.00 94.75 77 ALA A CA 1
ATOM 613 C C . ALA A 1 77 ? 5.493 3.802 2.325 1.00 94.75 77 ALA A C 1
ATOM 615 O O . ALA A 1 77 ? 4.547 3.806 3.113 1.00 94.75 77 ALA A O 1
ATOM 616 N N . PHE A 1 78 ? 5.753 2.751 1.546 1.00 92.56 78 PHE A N 1
ATOM 617 C CA . PHE A 1 78 ? 4.974 1.519 1.593 1.00 92.56 78 PHE A CA 1
ATOM 618 C C . PHE A 1 78 ? 5.162 0.748 2.909 1.00 92.56 78 PHE A C 1
ATOM 620 O O . PHE A 1 78 ? 4.189 0.251 3.480 1.00 92.56 78 PHE A O 1
ATOM 627 N N . ASP A 1 79 ? 6.391 0.679 3.423 1.00 91.12 79 ASP A N 1
ATOM 628 C CA . ASP A 1 79 ? 6.681 0.039 4.709 1.00 91.12 79 ASP A CA 1
ATOM 629 C C . ASP A 1 79 ? 6.005 0.774 5.872 1.00 91.12 79 ASP A C 1
ATOM 631 O O . ASP A 1 79 ? 5.401 0.143 6.742 1.00 91.12 79 ASP A O 1
ATOM 635 N N . GLU A 1 80 ? 6.036 2.106 5.862 1.00 92.62 80 GLU A N 1
ATOM 636 C CA . GLU A 1 80 ? 5.330 2.930 6.842 1.00 92.62 80 GLU A CA 1
ATOM 637 C C . GLU A 1 80 ? 3.813 2.715 6.767 1.00 92.62 80 GLU A C 1
ATOM 639 O O . GLU A 1 80 ? 3.154 2.541 7.796 1.00 92.62 80 GLU A O 1
ATOM 644 N N . TRP A 1 81 ? 3.254 2.671 5.555 1.00 89.69 81 TRP A N 1
ATOM 645 C CA . TRP A 1 81 ? 1.837 2.388 5.333 1.00 89.69 81 TRP A CA 1
ATOM 646 C C . TRP A 1 81 ? 1.437 1.013 5.891 1.00 89.69 81 TRP A C 1
ATOM 648 O O . TRP A 1 81 ? 0.453 0.909 6.630 1.00 89.69 81 TRP A O 1
ATOM 658 N N . LYS A 1 82 ? 2.237 -0.030 5.624 1.00 87.19 82 LYS A N 1
ATOM 659 C CA . LYS A 1 82 ? 2.048 -1.375 6.195 1.00 87.19 82 LYS A CA 1
ATOM 660 C C . LYS A 1 82 ? 2.091 -1.347 7.721 1.00 87.19 82 LYS A C 1
ATOM 662 O O . LYS A 1 82 ? 1.224 -1.931 8.372 1.00 87.19 82 LYS A O 1
ATOM 667 N N . HIS A 1 83 ? 3.083 -0.665 8.288 1.00 88.19 83 HIS A N 1
ATOM 668 C CA . HIS A 1 83 ? 3.273 -0.594 9.732 1.00 88.19 83 HIS A CA 1
ATOM 669 C C . HIS A 1 83 ? 2.095 0.090 10.432 1.00 88.19 83 HIS A C 1
ATOM 671 O O . HIS A 1 83 ? 1.553 -0.455 11.392 1.00 88.19 83 HIS A O 1
ATOM 677 N N . LYS A 1 84 ? 1.644 1.237 9.911 1.00 86.94 84 LYS A N 1
ATOM 678 C CA . LYS A 1 84 ? 0.482 1.963 10.443 1.00 86.94 84 LYS A CA 1
ATOM 679 C C . LYS A 1 84 ? -0.773 1.096 10.440 1.00 86.94 84 LYS A C 1
ATOM 681 O O . LYS A 1 84 ? -1.466 1.035 11.451 1.00 86.94 84 LYS A O 1
ATOM 686 N N . ARG A 1 85 ? -1.046 0.374 9.347 1.00 86.38 85 ARG A N 1
ATOM 687 C CA . ARG A 1 85 ? -2.208 -0.532 9.263 1.00 86.38 85 ARG A CA 1
ATOM 688 C C . ARG A 1 85 ? -2.132 -1.670 10.277 1.00 86.38 85 ARG A C 1
ATOM 690 O O . ARG A 1 85 ? -3.117 -1.937 10.960 1.00 86.38 85 ARG A O 1
ATOM 697 N N . ALA A 1 86 ? -0.967 -2.303 10.416 1.00 86.25 86 ALA A N 1
ATOM 698 C CA . ALA A 1 86 ? -0.768 -3.366 11.398 1.00 86.25 86 ALA A CA 1
ATOM 699 C C . ALA A 1 86 ? -0.961 -2.859 12.837 1.00 86.25 86 ALA A C 1
ATOM 701 O O . ALA A 1 86 ? -1.646 -3.505 13.628 1.00 86.25 86 ALA A O 1
ATOM 702 N N . TYR A 1 87 ? -0.411 -1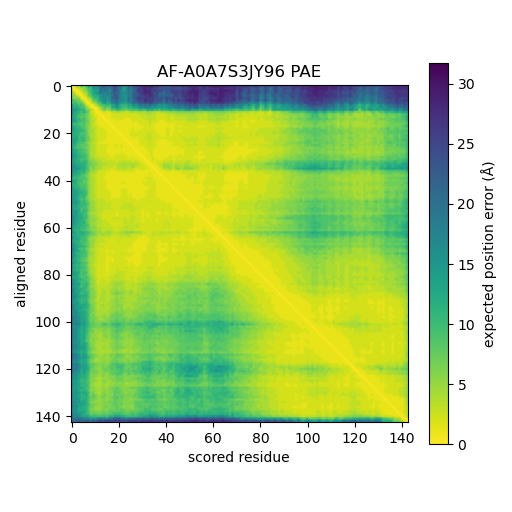.683 13.152 1.00 86.94 87 TYR A N 1
ATOM 703 C CA . TYR A 1 87 ? -0.583 -1.041 14.453 1.00 86.94 87 TYR A CA 1
ATOM 704 C C . TYR A 1 87 ? -2.057 -0.733 14.741 1.00 86.94 87 TYR A C 1
ATOM 706 O O . TYR A 1 87 ? -2.580 -1.155 15.768 1.00 86.94 87 TYR A O 1
ATOM 714 N N . HIS A 1 88 ? -2.757 -0.081 13.807 1.00 86.81 88 HIS A N 1
ATOM 715 C CA . HIS A 1 88 ? -4.178 0.242 13.964 1.00 86.81 88 HIS A CA 1
ATOM 716 C C . HIS A 1 88 ? -5.048 -1.006 14.150 1.00 86.81 88 HIS A C 1
ATOM 718 O O . HIS A 1 88 ? -5.913 -1.025 15.024 1.00 86.81 88 HIS A O 1
ATOM 724 N N . SER A 1 89 ? -4.798 -2.063 13.373 1.00 88.44 89 SER A N 1
ATOM 725 C CA . SER A 1 89 ? -5.514 -3.332 13.519 1.00 88.44 89 SER A CA 1
ATOM 726 C C . SER A 1 89 ? -5.279 -3.956 14.900 1.00 88.44 89 SER A C 1
ATOM 728 O O . SER A 1 89 ? -6.241 -4.341 15.564 1.00 88.44 89 SER A O 1
ATOM 730 N N . ALA A 1 90 ? -4.035 -3.972 15.392 1.00 90.12 90 ALA A N 1
ATOM 731 C CA . ALA A 1 90 ? -3.720 -4.469 16.731 1.00 90.12 90 ALA A CA 1
ATOM 732 C C . ALA A 1 90 ? -4.413 -3.659 17.843 1.00 90.12 90 ALA A C 1
ATOM 734 O O . ALA A 1 90 ? -4.951 -4.246 18.782 1.00 90.12 90 ALA A O 1
ATOM 735 N N . THR A 1 91 ? -4.460 -2.328 17.723 1.00 93.31 91 THR A N 1
ATOM 736 C CA . THR A 1 91 ? -5.187 -1.460 18.663 1.00 93.31 91 THR A CA 1
ATOM 737 C C . THR A 1 91 ? -6.681 -1.787 18.692 1.00 93.31 91 THR A C 1
ATOM 739 O O . THR A 1 91 ? -7.254 -1.937 19.770 1.00 93.31 91 THR A O 1
ATOM 742 N N . ILE A 1 92 ? -7.310 -1.963 17.525 1.00 94.12 92 ILE A N 1
ATOM 743 C CA . ILE A 1 92 ? -8.727 -2.343 17.429 1.00 94.12 92 ILE A CA 1
ATOM 744 C C . ILE A 1 92 ? -8.972 -3.690 18.116 1.00 94.12 92 ILE A C 1
ATOM 746 O O . ILE A 1 92 ? -9.896 -3.801 18.920 1.00 94.12 92 ILE A O 1
ATOM 750 N N . VAL A 1 93 ? -8.131 -4.694 17.851 1.00 94.69 93 VAL A N 1
ATOM 751 C CA . VAL A 1 93 ? -8.229 -6.009 18.504 1.00 94.69 93 VAL A CA 1
ATOM 752 C C . VAL A 1 93 ? -8.134 -5.871 20.024 1.00 94.69 93 VAL A C 1
ATOM 754 O O . VAL A 1 93 ? -8.961 -6.437 20.734 1.00 94.69 93 VAL A O 1
ATOM 757 N N . SER A 1 94 ? -7.187 -5.074 20.526 1.00 96.12 94 SER A N 1
ATOM 758 C CA . SER A 1 94 ? -7.030 -4.839 21.964 1.00 96.12 94 SER A CA 1
ATOM 759 C C . SER A 1 94 ? -8.293 -4.249 22.596 1.00 96.12 94 SER A C 1
ATOM 761 O O . SER A 1 94 ? -8.733 -4.729 23.637 1.00 96.12 94 SER A O 1
ATOM 763 N N . HIS A 1 95 ? -8.912 -3.246 21.968 1.00 96.88 95 HIS A N 1
ATOM 764 C CA . HIS A 1 95 ? -10.157 -2.667 22.479 1.00 96.88 95 HIS A CA 1
ATOM 765 C C . HIS A 1 95 ? -11.326 -3.658 22.427 1.00 96.88 95 HIS A C 1
ATOM 767 O O . HIS A 1 95 ? -12.150 -3.686 23.337 1.00 96.88 95 HIS A O 1
ATOM 773 N N . VAL A 1 96 ? -11.398 -4.514 21.405 1.00 96.25 96 VAL A N 1
ATOM 774 C CA . VAL A 1 96 ? -12.434 -5.557 21.333 1.00 96.25 96 VAL A CA 1
ATOM 775 C C . VAL A 1 96 ? -12.282 -6.595 22.442 1.00 96.25 96 VAL A C 1
ATOM 777 O O . VAL A 1 96 ? -13.285 -7.062 22.981 1.00 96.25 96 VAL A O 1
ATOM 780 N N . GLU A 1 97 ? -11.057 -6.920 22.842 1.00 96.50 97 GLU A N 1
ATOM 781 C CA . GLU A 1 97 ? -10.816 -7.780 24.003 1.00 96.50 97 GLU A CA 1
ATOM 782 C C . GLU A 1 97 ? -11.225 -7.092 25.318 1.00 96.50 97 GLU A C 1
ATOM 784 O O . GLU A 1 97 ? -11.886 -7.720 26.149 1.00 96.50 97 GLU A O 1
ATOM 789 N N . CYS A 1 98 ? -10.961 -5.788 25.474 1.00 96.88 98 CYS A N 1
ATOM 790 C CA . CYS A 1 98 ? -11.480 -4.999 26.601 1.00 96.88 98 CYS A CA 1
ATOM 791 C C . CYS A 1 98 ? -13.017 -5.007 26.654 1.00 96.88 98 CYS A C 1
ATOM 793 O O . CYS A 1 98 ? -13.586 -5.193 27.727 1.00 96.88 98 CYS A O 1
ATOM 795 N N . LEU A 1 99 ? -13.707 -4.903 25.511 1.00 96.62 99 LEU A N 1
ATOM 796 C CA . LEU A 1 99 ? -15.172 -5.010 25.465 1.00 96.62 99 LEU A CA 1
ATOM 797 C C . LEU A 1 99 ? -15.691 -6.364 25.977 1.00 96.62 99 LEU A C 1
ATOM 799 O O . LEU A 1 99 ? -16.774 -6.439 26.558 1.00 96.62 99 LEU A O 1
ATOM 803 N N . ARG A 1 100 ? -14.943 -7.444 25.734 1.00 95.56 100 ARG A N 1
ATOM 804 C CA . ARG A 1 100 ? -15.348 -8.812 26.089 1.00 95.56 100 ARG A CA 1
ATOM 805 C C . ARG A 1 100 ? -15.073 -9.147 27.549 1.00 95.56 100 ARG A C 1
ATOM 807 O O . ARG A 1 100 ? -15.917 -9.766 28.193 1.00 95.56 100 ARG A O 1
ATOM 814 N N . PHE A 1 101 ? -13.903 -8.762 28.049 1.00 95.44 101 PHE A N 1
ATOM 815 C CA . PHE A 1 101 ? -13.369 -9.274 29.314 1.00 95.44 101 PHE A CA 1
ATOM 816 C C . PHE A 1 101 ? -13.012 -8.188 30.332 1.00 95.44 101 PHE A C 1
ATOM 818 O O . PHE A 1 101 ? -12.678 -8.517 31.469 1.00 95.44 101 PHE A O 1
ATOM 825 N N . GLY A 1 102 ? -13.069 -6.916 29.939 1.00 95.00 102 GLY A N 1
ATOM 826 C CA . GLY A 1 102 ? -12.740 -5.789 30.801 1.00 95.00 102 GLY A CA 1
ATOM 827 C C . GLY A 1 102 ? -13.795 -5.504 31.870 1.00 95.00 102 GLY A C 1
ATOM 828 O O . GLY A 1 102 ? -14.909 -6.042 31.859 1.00 95.00 102 GLY A O 1
ATOM 829 N N . THR A 1 103 ? -13.429 -4.620 32.795 1.00 96.69 103 THR A N 1
ATOM 830 C CA . THR A 1 103 ? -14.366 -3.999 33.736 1.00 96.69 103 THR A CA 1
ATOM 831 C C . THR A 1 103 ? -15.360 -3.099 32.999 1.00 96.69 103 THR A C 1
ATOM 833 O O . THR A 1 103 ? -15.174 -2.785 31.824 1.00 96.69 103 THR A O 1
ATOM 836 N N . ASP A 1 104 ? -16.416 -2.646 33.673 1.00 95.00 104 ASP A N 1
ATOM 837 C CA . ASP A 1 104 ? -17.380 -1.725 33.054 1.00 95.00 104 ASP A CA 1
ATOM 838 C C . ASP A 1 104 ? -16.709 -0.417 32.596 1.00 95.00 104 ASP A C 1
ATOM 840 O O . ASP A 1 104 ? -17.022 0.083 31.519 1.00 95.00 104 ASP A O 1
ATOM 844 N N . SER A 1 105 ? -15.705 0.059 33.344 1.00 95.69 105 SER A N 1
ATOM 845 C CA . SER A 1 105 ? -14.876 1.204 32.947 1.00 95.69 105 SER A CA 1
ATOM 846 C C . SER A 1 105 ? -14.050 0.909 31.691 1.00 95.69 105 SER A C 1
ATOM 848 O O . SER A 1 105 ? -14.032 1.722 30.771 1.00 95.69 105 SER A O 1
ATOM 850 N N . ASP A 1 106 ? -13.395 -0.257 31.617 1.00 95.69 106 ASP A N 1
ATOM 851 C CA . ASP A 1 106 ? -12.594 -0.638 30.441 1.00 95.69 106 ASP A CA 1
ATOM 852 C C . ASP A 1 106 ? -13.472 -0.787 29.191 1.00 95.69 106 ASP A C 1
ATOM 854 O O . ASP A 1 106 ? -13.061 -0.450 28.080 1.00 95.69 106 ASP A O 1
ATOM 858 N N . LYS A 1 107 ? -14.692 -1.309 29.364 1.00 96.81 107 LYS A N 1
ATOM 859 C CA . LYS A 1 107 ? -15.674 -1.467 28.287 1.00 96.81 107 LYS A CA 1
ATOM 860 C C . LYS A 1 107 ? -16.144 -0.118 27.758 1.00 96.81 107 LYS A C 1
ATOM 862 O O . LYS A 1 107 ? -16.231 0.044 26.542 1.00 96.81 107 LYS A O 1
ATOM 867 N N . GLU A 1 108 ? -16.434 0.835 28.643 1.00 95.88 108 GLU A N 1
ATOM 868 C CA . GLU A 1 108 ? -16.822 2.194 28.257 1.00 95.88 108 GLU A CA 1
ATOM 869 C C . GLU A 1 108 ? -15.693 2.891 27.484 1.00 95.88 108 GLU A C 1
ATOM 871 O O . GLU A 1 108 ? -15.921 3.397 26.381 1.00 95.88 108 GLU A O 1
ATOM 876 N N . GLU A 1 109 ? -14.459 2.825 27.995 1.00 96.88 109 GLU A N 1
ATOM 877 C CA . GLU A 1 109 ? -13.281 3.392 27.331 1.00 96.88 109 GLU A CA 1
ATOM 878 C C . GLU A 1 109 ? -13.044 2.751 25.955 1.00 96.88 109 GLU A C 1
ATOM 880 O O . GLU A 1 109 ? -12.857 3.447 24.952 1.00 96.88 109 GLU A O 1
ATOM 885 N N . ALA A 1 110 ? -13.113 1.421 25.872 1.00 97.38 110 ALA A N 1
ATOM 886 C CA . ALA A 1 110 ? -12.949 0.699 24.618 1.00 97.38 110 ALA A CA 1
ATOM 887 C C . ALA A 1 110 ? -14.042 1.047 23.598 1.00 97.38 110 ALA A C 1
ATOM 889 O O . ALA A 1 110 ? -13.739 1.266 22.423 1.00 97.38 110 ALA A O 1
ATOM 890 N N . ALA A 1 111 ? -15.304 1.140 24.027 1.00 97.00 111 ALA A N 1
ATOM 891 C CA . ALA A 1 111 ? -16.407 1.540 23.157 1.00 97.00 111 ALA A CA 1
ATOM 892 C C . ALA A 1 111 ? -16.203 2.963 22.613 1.00 97.00 111 ALA A C 1
ATOM 894 O O . ALA A 1 111 ? -16.401 3.203 21.418 1.00 97.00 111 ALA A O 1
ATOM 895 N N . GLN A 1 112 ? -15.751 3.893 23.461 1.00 96.44 112 GLN A N 1
ATOM 896 C CA . GLN A 1 112 ? -15.448 5.262 23.053 1.00 96.44 112 GLN A CA 1
ATOM 897 C C . GLN A 1 112 ? -14.288 5.312 22.050 1.00 96.44 112 GLN A C 1
ATOM 899 O O . GLN A 1 112 ? -14.411 5.960 21.007 1.00 96.44 112 GLN A O 1
ATOM 904 N N . ALA A 1 113 ? -13.191 4.599 22.315 1.00 96.25 113 ALA A N 1
ATOM 905 C CA . ALA A 1 113 ? -12.034 4.546 21.425 1.00 96.25 113 ALA A CA 1
ATOM 906 C C . ALA A 1 113 ? -12.397 3.975 20.044 1.00 96.25 113 ALA A C 1
ATOM 908 O O . ALA A 1 113 ? -12.049 4.559 19.014 1.00 96.25 113 ALA A O 1
ATOM 909 N N . LEU A 1 114 ? -13.157 2.876 20.002 1.00 95.94 114 LEU A N 1
ATOM 910 C CA . LEU A 1 114 ? -13.616 2.279 18.746 1.00 95.94 114 LEU A CA 1
ATOM 911 C C . LEU A 1 114 ? -14.559 3.203 17.967 1.00 95.94 114 LEU A C 1
ATOM 913 O O . LEU A 1 114 ? -14.477 3.248 16.740 1.00 95.94 114 LEU A O 1
ATOM 917 N N . ASN A 1 115 ? -15.415 3.969 18.650 1.00 95.38 115 ASN A N 1
ATOM 918 C CA . ASN A 1 115 ? -16.267 4.972 18.008 1.00 95.38 115 ASN A CA 1
ATOM 919 C C . ASN A 1 115 ? -15.428 6.080 17.347 1.00 95.38 115 ASN A C 1
ATOM 921 O O . ASN A 1 115 ? -15.611 6.376 16.165 1.00 95.38 115 ASN A O 1
ATOM 925 N N . VAL A 1 116 ? -14.444 6.631 18.068 1.00 95.25 116 VAL A N 1
ATOM 926 C CA . VAL A 1 116 ? -13.524 7.644 17.520 1.00 95.25 116 VAL A CA 1
ATOM 927 C C . VAL A 1 116 ? -12.781 7.106 16.296 1.00 95.25 116 VAL A C 1
ATOM 929 O O . VAL A 1 116 ? -12.730 7.778 15.266 1.00 95.25 116 VAL A O 1
ATOM 932 N N . LEU A 1 117 ? -12.263 5.876 16.366 1.00 92.38 117 LEU A N 1
ATOM 933 C CA . LEU A 1 117 ? -11.574 5.234 15.243 1.00 92.38 117 LEU A CA 1
ATOM 934 C C . LEU A 1 117 ? -12.499 5.027 14.038 1.00 92.38 117 LEU A C 1
ATOM 936 O O . LEU A 1 117 ? -12.102 5.316 12.911 1.00 92.38 117 LEU A O 1
ATOM 940 N N . ALA A 1 118 ? -13.733 4.571 14.262 1.00 92.50 118 ALA A N 1
ATOM 941 C CA . ALA A 1 118 ? -14.730 4.398 13.209 1.00 92.50 118 ALA A CA 1
ATOM 942 C C . ALA A 1 118 ? -15.128 5.726 12.542 1.00 92.50 118 ALA A C 1
ATOM 944 O O . ALA A 1 118 ? -15.485 5.744 11.359 1.00 92.50 118 ALA A O 1
ATOM 945 N N . TRP A 1 119 ? -15.095 6.835 13.282 1.00 91.56 119 TRP A N 1
ATOM 946 C CA . TRP A 1 119 ? -15.373 8.162 12.744 1.00 91.56 119 TRP A CA 1
ATOM 947 C C . TRP A 1 119 ? -14.208 8.706 11.912 1.00 91.56 119 TRP A C 1
ATOM 949 O O . TRP A 1 119 ? -14.418 9.104 10.768 1.00 91.56 119 TRP A O 1
ATOM 959 N N . ASP A 1 120 ? -12.999 8.696 12.477 1.00 89.00 120 ASP A N 1
ATOM 960 C CA . ASP A 1 120 ? -11.793 9.297 11.888 1.00 89.00 120 ASP A CA 1
ATOM 961 C C . ASP A 1 120 ? -11.300 8.532 10.651 1.00 89.00 120 ASP A C 1
ATOM 963 O O . ASP A 1 120 ? -10.822 9.120 9.683 1.00 89.00 120 ASP A O 1
ATOM 967 N N . ARG A 1 121 ? -11.445 7.204 10.674 1.00 84.12 121 ARG A N 1
ATOM 968 C CA . ARG A 1 121 ? -10.905 6.289 9.666 1.00 84.12 121 ARG A CA 1
ATOM 969 C C . ARG A 1 121 ? -11.991 5.332 9.180 1.00 84.12 121 ARG A C 1
ATOM 971 O O . ARG A 1 121 ? -12.266 4.339 9.862 1.00 84.12 121 ARG A O 1
ATOM 978 N N . PRO A 1 122 ? -12.619 5.583 8.018 1.00 85.50 122 PRO A N 1
ATOM 979 C CA . PRO A 1 122 ? -13.614 4.679 7.444 1.00 85.50 122 PRO A CA 1
ATOM 980 C C . PRO A 1 122 ? -13.131 3.223 7.337 1.00 85.50 122 PRO A C 1
ATOM 982 O O . PRO A 1 122 ? -13.917 2.309 7.582 1.00 85.50 122 PRO A O 1
ATOM 985 N N . GLU A 1 123 ? -11.840 3.009 7.077 1.00 81.56 123 GLU A N 1
ATOM 986 C CA . GLU A 1 123 ? -11.177 1.699 7.026 1.00 81.56 123 GLU A CA 1
ATOM 987 C C . GLU A 1 123 ? -11.243 0.934 8.361 1.00 81.56 123 GLU A C 1
ATOM 989 O O . GLU A 1 123 ? -11.332 -0.298 8.407 1.00 81.56 123 GLU A O 1
ATOM 994 N N . SER A 1 124 ? -11.285 1.662 9.482 1.00 88.62 124 SER A N 1
ATOM 995 C CA . SER A 1 124 ? -11.396 1.053 10.808 1.00 88.62 124 SER A CA 1
ATOM 996 C C . SER A 1 124 ? -12.750 0.377 10.986 1.00 88.62 124 SER A C 1
ATOM 998 O O . SER A 1 124 ? -12.833 -0.611 11.704 1.00 88.62 124 SER A O 1
ATOM 1000 N N . ARG A 1 125 ? -13.808 0.838 10.302 1.00 90.50 125 ARG A N 1
ATOM 1001 C CA . ARG A 1 125 ? -15.160 0.256 10.409 1.00 90.50 125 ARG A CA 1
ATOM 1002 C C . ARG A 1 125 ? -15.188 -1.195 9.949 1.00 90.50 125 ARG A C 1
ATOM 1004 O O . ARG A 1 125 ? -15.795 -2.035 10.611 1.00 90.50 125 ARG A O 1
ATOM 1011 N N . VAL A 1 126 ? -14.508 -1.481 8.836 1.00 88.75 126 VAL A N 1
ATOM 1012 C CA . VAL A 1 126 ? -14.395 -2.840 8.296 1.00 88.75 126 VAL A CA 1
ATOM 1013 C C . VAL A 1 126 ? -13.643 -3.708 9.295 1.00 88.75 126 VAL A C 1
ATOM 1015 O O . VAL A 1 126 ? -14.196 -4.701 9.762 1.00 88.75 126 VAL A O 1
ATOM 1018 N N . THR A 1 127 ? -12.461 -3.267 9.736 1.00 90.00 127 THR A N 1
ATOM 1019 C CA . THR A 1 127 ? -11.646 -4.010 10.711 1.00 90.00 127 THR A CA 1
ATOM 1020 C C . THR A 1 127 ? -12.418 -4.283 12.006 1.00 90.00 127 THR A C 1
ATOM 1022 O O . THR A 1 127 ? -12.466 -5.423 12.452 1.00 90.00 127 THR A O 1
ATOM 1025 N N . ILE A 1 128 ? -13.082 -3.271 12.580 1.00 92.06 128 ILE A N 1
ATOM 1026 C CA . ILE A 1 128 ? -13.923 -3.379 13.787 1.00 92.06 128 ILE A CA 1
ATOM 1027 C C . ILE A 1 128 ? -14.986 -4.472 13.616 1.00 92.06 128 ILE A C 1
ATOM 1029 O O . ILE A 1 128 ? -15.197 -5.289 14.516 1.00 92.06 128 ILE A O 1
ATOM 1033 N N . SER A 1 129 ? -15.645 -4.512 12.457 1.00 91.81 129 SER A N 1
ATOM 1034 C CA . SER A 1 129 ? -16.641 -5.545 12.171 1.00 91.81 129 SER A CA 1
ATOM 1035 C C . SER A 1 129 ? -16.017 -6.940 12.044 1.00 91.81 129 SER A C 1
ATOM 1037 O O . SER A 1 129 ? -16.522 -7.887 12.648 1.00 91.81 129 SER A O 1
ATOM 1039 N N . GLU A 1 130 ? -14.890 -7.063 11.340 1.00 90.19 130 GLU A N 1
ATOM 1040 C CA . GLU A 1 130 ? -14.216 -8.336 11.062 1.00 90.19 130 GLU A CA 1
ATOM 1041 C C . GLU A 1 130 ? -13.623 -8.983 12.316 1.00 90.19 130 GLU A C 1
ATOM 1043 O O . GLU A 1 130 ? -13.666 -10.204 12.457 1.00 90.19 130 GLU A O 1
ATOM 1048 N N . VAL A 1 131 ? -13.122 -8.181 13.261 1.00 91.94 131 VAL A N 1
ATOM 1049 C CA . VAL A 1 131 ? -12.611 -8.694 14.546 1.00 91.94 131 VAL A CA 1
ATOM 1050 C C . VAL A 1 131 ? -13.734 -9.055 15.533 1.00 91.94 131 VAL A C 1
ATOM 1052 O O . VAL A 1 131 ? -13.479 -9.522 16.648 1.00 91.94 131 VAL A O 1
ATOM 1055 N N . GLY A 1 132 ? -14.995 -8.870 15.131 1.00 93.56 132 GLY A N 1
ATOM 1056 C CA . GLY A 1 132 ? -16.167 -9.272 15.900 1.00 93.56 132 GLY A CA 1
ATOM 1057 C C . GLY A 1 132 ? -16.493 -8.327 17.054 1.00 93.56 132 GLY A C 1
ATOM 1058 O O . GLY A 1 132 ? -16.874 -8.797 18.129 1.00 93.56 132 GLY A O 1
ATOM 1059 N N . ALA A 1 133 ? -16.341 -7.014 16.849 1.00 95.38 133 ALA A N 1
ATOM 1060 C CA . ALA A 1 133 ? -16.709 -5.997 17.838 1.00 95.38 133 ALA A CA 1
ATOM 1061 C C . ALA A 1 133 ? -18.228 -5.793 17.973 1.00 95.38 133 ALA A C 1
ATOM 1063 O O . ALA A 1 133 ? -18.686 -5.304 19.003 1.00 95.38 133 ALA A O 1
ATOM 1064 N N . ILE A 1 134 ? -19.016 -6.162 16.952 1.00 94.69 134 ILE A N 1
ATOM 1065 C CA . ILE A 1 134 ? -20.455 -5.851 16.882 1.00 94.69 134 ILE A CA 1
ATOM 1066 C C . ILE A 1 134 ? -21.211 -6.436 18.079 1.00 94.69 134 ILE A C 1
ATOM 1068 O O . ILE A 1 134 ? -21.887 -5.695 18.785 1.00 94.69 134 ILE A O 1
ATOM 1072 N N . SER A 1 135 ? -21.091 -7.742 18.338 1.00 95.50 135 SER A N 1
ATOM 1073 C CA . SER A 1 135 ? -21.847 -8.379 19.425 1.00 95.50 135 SER A CA 1
ATOM 1074 C C . SER A 1 135 ? -21.470 -7.839 20.814 1.00 95.50 135 SER A C 1
ATOM 1076 O O . SER A 1 135 ? -22.384 -7.494 21.559 1.00 95.50 135 SER A O 1
ATOM 1078 N N . PRO A 1 136 ? -20.175 -7.688 21.176 1.00 95.31 136 PRO A N 1
ATOM 1079 C CA . PRO A 1 136 ? -19.791 -7.032 22.428 1.00 95.31 136 PRO A CA 1
ATOM 1080 C C . PRO A 1 136 ? -20.355 -5.615 22.583 1.00 95.31 136 PRO A C 1
ATOM 1082 O O . PRO A 1 136 ? -20.856 -5.290 23.652 1.00 95.31 136 PRO A O 1
ATOM 1085 N N . LEU A 1 137 ? -20.331 -4.796 21.525 1.00 95.75 137 LEU A N 1
ATOM 1086 C CA . LEU A 1 137 ? -20.884 -3.437 21.558 1.00 95.75 137 LEU A CA 1
ATOM 1087 C C . LEU A 1 137 ? -22.405 -3.429 21.756 1.00 95.75 137 LEU A C 1
ATOM 1089 O O . LEU A 1 137 ? -22.911 -2.635 22.541 1.00 95.75 137 LEU A O 1
ATOM 1093 N N . VAL A 1 138 ? -23.136 -4.317 21.074 1.00 95.25 138 VAL A N 1
ATOM 1094 C CA . VAL A 1 138 ? -24.594 -4.445 21.242 1.00 95.25 138 VAL A CA 1
ATOM 1095 C 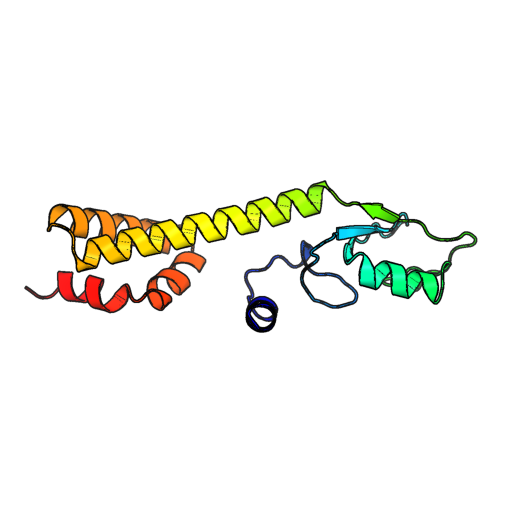C . VAL A 1 138 ? -24.942 -4.875 22.665 1.00 95.25 138 VAL A C 1
ATOM 1097 O O . VAL A 1 138 ? -25.876 -4.329 23.246 1.00 95.25 138 VAL A O 1
ATOM 1100 N N . ASN A 1 139 ? -24.165 -5.791 23.251 1.00 92.75 139 ASN A N 1
ATOM 1101 C CA . ASN A 1 139 ? -24.403 -6.271 24.611 1.00 92.75 139 ASN A CA 1
ATOM 1102 C C . ASN A 1 139 ? -24.307 -5.159 25.667 1.00 92.75 139 ASN A C 1
ATOM 1104 O O . ASN A 1 139 ? -24.974 -5.265 26.691 1.00 92.75 139 ASN A O 1
ATOM 1108 N N . LEU A 1 140 ? -23.539 -4.089 25.420 1.00 92.00 140 LEU A N 1
ATOM 1109 C CA . LEU A 1 140 ? -23.478 -2.926 26.318 1.00 92.00 140 LEU A CA 1
ATOM 1110 C C . LEU A 1 140 ? -24.793 -2.134 26.381 1.00 92.00 140 LEU A C 1
ATOM 1112 O O . LEU A 1 140 ? -24.993 -1.362 27.312 1.00 92.00 140 LEU A O 1
ATOM 1116 N N . LEU A 1 141 ? -25.676 -2.294 25.391 1.00 90.56 141 LEU A N 1
ATOM 1117 C CA . LEU A 1 141 ? -26.959 -1.587 25.311 1.00 90.56 141 LEU A CA 1
ATOM 1118 C C . LEU A 1 141 ? -28.109 -2.369 25.957 1.00 90.56 141 LEU A C 1
ATOM 1120 O O . LEU A 1 141 ? -29.181 -1.816 26.203 1.00 90.56 141 LEU A O 1
ATOM 1124 N N . THR A 1 142 ? -27.906 -3.662 26.194 1.00 82.31 142 THR A N 1
ATOM 1125 C CA . THR A 1 142 ? -28.867 -4.545 26.856 1.00 82.31 142 THR A CA 1
ATOM 1126 C C . THR A 1 142 ? -28.576 -4.585 28.351 1.00 82.31 142 THR A C 1
ATOM 1128 O O . THR A 1 142 ? -27.652 -5.272 28.782 1.00 82.31 142 THR A O 1
ATOM 1131 N N . TYR A 1 143 ? -29.368 -3.821 29.107 1.00 56.38 143 TYR A N 1
ATOM 1132 C CA . TYR A 1 143 ? -29.471 -3.884 30.568 1.00 56.38 143 TYR A CA 1
ATOM 1133 C C . TYR A 1 143 ? -30.191 -5.153 31.035 1.00 56.38 143 TYR A C 1
ATOM 1135 O O . TYR A 1 143 ? -31.161 -5.562 30.352 1.00 56.38 143 TYR A O 1
#

Org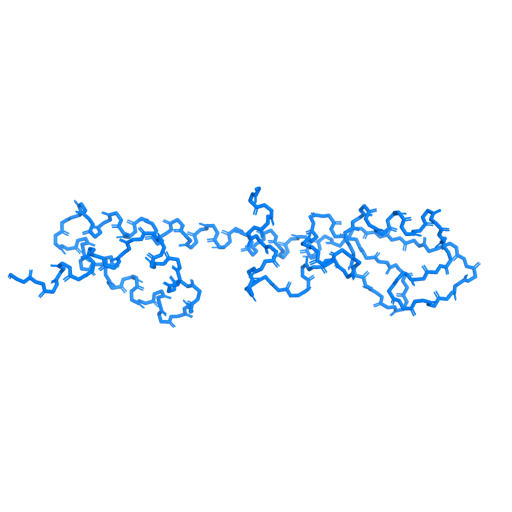anism: NCBI:txid44058

Foldseek 3Di:
DVQVVQLPPPPPDQLQAAPPPRGGAQFWKFKPDPVRRIHRPVVVVVVCVVPQQADPNPRDGHPDGIDMGTPVVSNVVVVVVVVVVVVLLVLLLVLLVCLVDNDPVSNVVSLVVLVVCVVVPVVSVVSNVVSPSVVSNVVNVPD

Sequence (143 aa):
SMLVKALQDPEVPASFKCPLSLEIMEDPVSLYTESGHTFERSWLQQALDRDPYQDPMTGIRYEHNLTFGPNRSLKAAFDEWKHKRAYHSATIVSHVECLRFGTDSDKEEAAQALNVLAWDRPESRVTISEVGAISPLVNLLTY

Secondary structure (DSSP, 8-state):
-HHHHHTT-TTS-GGGB-TTT-SBPSSEEEESSTT--EEEHHHHHHHHHH-TTB-TTT--B-SS---EEE-HHHHHHHHHHHHHHHHHHHHHHHHHHHHHHS-HHHHHHHHHHHHHHHHH-HHHHHHHHHTT-HHHHHHTT--